Protein AF-A0A7S1WI27-F1 (afdb_monomer_lite)

Structure (mmCIF, N/CA/C/O backbone):
data_AF-A0A7S1WI27-F1
#
_entry.id   AF-A0A7S1WI27-F1
#
loop_
_atom_site.group_PDB
_atom_site.id
_atom_site.type_symbol
_atom_site.label_atom_id
_atom_site.label_alt_id
_atom_site.label_comp_id
_atom_site.label_asym_id
_atom_site.label_entity_id
_atom_site.label_seq_id
_atom_site.pdbx_PDB_ins_code
_atom_site.Cart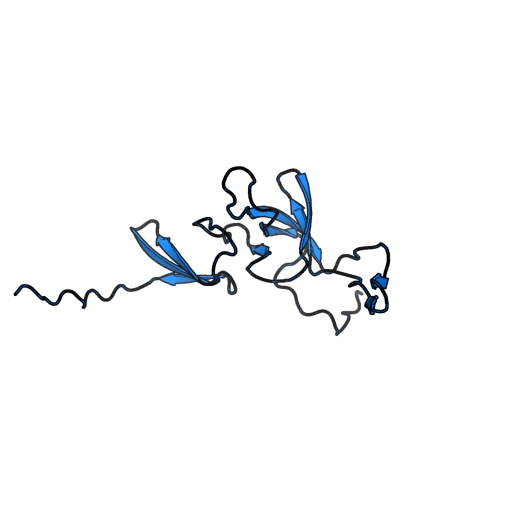n_x
_atom_site.Cartn_y
_atom_site.Cartn_z
_atom_site.occupancy
_atom_site.B_iso_or_equiv
_atom_site.auth_seq_id
_atom_site.auth_comp_id
_atom_site.auth_asym_id
_atom_site.auth_atom_id
_atom_site.pdbx_PDB_model_num
ATOM 1 N N . ARG A 1 1 ? 17.410 -20.812 -8.102 1.00 35.81 1 ARG A N 1
ATOM 2 C CA . ARG A 1 1 ? 17.875 -20.286 -6.796 1.00 35.81 1 ARG A CA 1
ATOM 3 C C . ARG A 1 1 ? 18.018 -18.781 -6.988 1.00 35.81 1 ARG A C 1
ATOM 5 O O . ARG A 1 1 ? 18.913 -18.384 -7.718 1.00 35.81 1 ARG A O 1
ATOM 12 N N . LEU A 1 2 ? 17.046 -17.985 -6.535 1.00 37.09 2 LEU A N 1
ATOM 13 C CA . LEU A 1 2 ? 17.070 -16.530 -6.729 1.0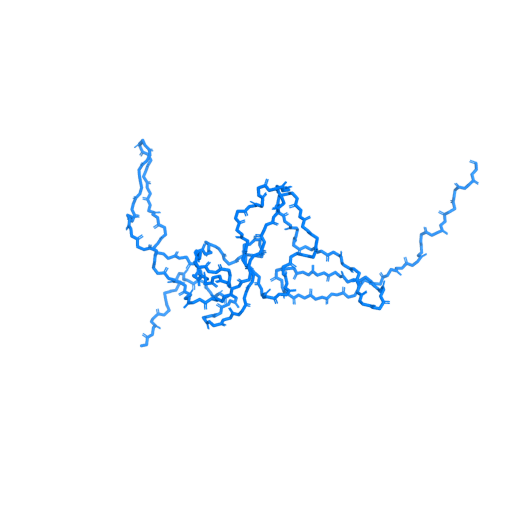0 37.09 2 LEU A CA 1
ATOM 14 C C . LEU A 1 2 ? 18.205 -15.968 -5.873 1.00 37.09 2 LEU A C 1
ATOM 16 O O . LEU A 1 2 ? 18.223 -16.184 -4.665 1.00 37.09 2 LEU A O 1
ATOM 20 N N . VAL A 1 3 ? 19.181 -15.346 -6.524 1.00 38.28 3 VAL A N 1
ATOM 21 C CA . VAL A 1 3 ? 20.236 -14.591 -5.853 1.00 38.28 3 VAL A CA 1
ATOM 22 C C . VAL A 1 3 ? 19.552 -13.356 -5.280 1.00 38.28 3 VAL A C 1
ATOM 24 O O . VAL A 1 3 ? 19.002 -12.557 -6.038 1.00 38.28 3 VAL A O 1
ATOM 27 N N . GLU A 1 4 ? 19.497 -13.249 -3.954 1.00 46.69 4 GLU A N 1
ATOM 28 C CA . GLU A 1 4 ? 19.074 -12.019 -3.293 1.00 46.69 4 GLU A CA 1
ATOM 29 C C . GLU A 1 4 ? 20.074 -10.931 -3.686 1.00 46.69 4 GLU A C 1
ATOM 31 O O . GLU A 1 4 ? 21.246 -10.985 -3.322 1.00 46.69 4 GLU A O 1
ATOM 36 N N . ASP A 1 5 ? 19.622 -9.986 -4.508 1.00 53.06 5 ASP A N 1
ATOM 37 C CA . ASP A 1 5 ? 20.342 -8.747 -4.767 1.00 53.06 5 ASP A CA 1
ATOM 38 C C . ASP A 1 5 ? 20.508 -8.026 -3.417 1.00 53.06 5 ASP A C 1
ATOM 40 O O . ASP A 1 5 ? 19.499 -7.625 -2.826 1.00 53.06 5 ASP A O 1
ATOM 44 N N . PRO A 1 6 ? 21.739 -7.873 -2.894 1.00 51.44 6 PRO A N 1
ATOM 45 C CA . PRO A 1 6 ? 21.977 -7.307 -1.569 1.00 51.44 6 PRO A CA 1
ATOM 46 C C . PRO A 1 6 ? 21.514 -5.844 -1.446 1.00 51.44 6 PRO A C 1
ATOM 48 O O . PRO A 1 6 ? 21.429 -5.328 -0.334 1.00 51.44 6 PRO A O 1
ATOM 51 N N . ALA A 1 7 ? 21.176 -5.174 -2.557 1.00 63.34 7 ALA A N 1
ATOM 52 C CA . ALA A 1 7 ? 20.579 -3.841 -2.552 1.00 63.34 7 ALA A CA 1
ATOM 53 C C . ALA A 1 7 ? 19.066 -3.836 -2.255 1.00 63.34 7 ALA A C 1
ATOM 55 O O . ALA A 1 7 ? 18.491 -2.780 -1.973 1.00 63.34 7 ALA A O 1
ATOM 56 N N . ARG A 1 8 ? 18.387 -4.988 -2.320 1.00 76.75 8 ARG A N 1
ATOM 57 C CA . ARG A 1 8 ? 16.932 -5.077 -2.152 1.00 76.75 8 ARG A CA 1
ATOM 58 C C . ARG A 1 8 ? 16.581 -5.401 -0.709 1.00 76.75 8 ARG A C 1
ATOM 60 O O . ARG A 1 8 ? 16.717 -6.530 -0.248 1.00 76.75 8 ARG A O 1
ATOM 67 N N . ALA A 1 9 ? 16.087 -4.390 0.002 1.00 81.88 9 ALA A N 1
ATOM 68 C CA . ALA A 1 9 ? 15.618 -4.549 1.371 1.00 81.88 9 ALA A CA 1
ATOM 69 C C . ALA A 1 9 ? 14.520 -5.623 1.479 1.00 81.88 9 ALA A C 1
ATOM 71 O O . ALA A 1 9 ? 13.686 -5.788 0.580 1.00 81.88 9 ALA A O 1
ATOM 72 N N . ARG A 1 10 ? 14.491 -6.313 2.625 1.00 90.62 10 ARG A N 1
ATOM 73 C CA . ARG A 1 10 ? 13.399 -7.221 2.981 1.00 90.62 10 ARG A CA 1
ATOM 74 C C . ARG A 1 10 ? 12.085 -6.440 3.041 1.00 90.62 10 ARG A C 1
ATOM 76 O O . ARG A 1 10 ? 11.980 -5.452 3.762 1.00 90.62 10 ARG A O 1
ATOM 83 N N . LEU A 1 11 ? 11.095 -6.921 2.297 1.00 94.50 11 LEU A N 1
ATOM 84 C CA . LEU A 1 11 ? 9.767 -6.325 2.188 1.00 94.50 11 LEU A CA 1
ATOM 85 C C . LEU A 1 11 ? 8.802 -6.891 3.242 1.00 94.50 11 LEU A C 1
ATOM 87 O O . LEU A 1 11 ? 8.965 -8.028 3.693 1.00 94.50 11 LEU A O 1
ATOM 91 N N . ARG A 1 12 ? 7.792 -6.101 3.631 1.00 95.12 12 ARG A N 1
ATOM 92 C CA . ARG A 1 12 ? 6.738 -6.509 4.582 1.00 95.12 12 ARG A CA 1
ATOM 93 C C . ARG A 1 12 ? 5.774 -7.558 4.026 1.00 95.12 12 ARG A C 1
ATOM 95 O O . ARG A 1 12 ? 5.248 -8.343 4.811 1.00 95.12 12 ARG A O 1
ATOM 102 N N . PHE A 1 13 ? 5.538 -7.559 2.713 1.00 96.75 13 PHE A N 1
ATOM 103 C CA . PHE A 1 13 ? 4.561 -8.435 2.058 1.00 96.75 13 PHE A CA 1
ATOM 104 C C . PHE A 1 13 ? 5.223 -9.374 1.043 1.00 96.75 13 PHE A C 1
ATOM 106 O O . PHE A 1 13 ? 6.211 -9.014 0.399 1.00 96.75 13 PHE A O 1
ATOM 113 N N . ALA A 1 14 ? 4.655 -10.564 0.880 1.00 97.38 14 ALA A N 1
ATOM 114 C CA . ALA A 1 14 ? 5.029 -11.561 -0.116 1.00 97.38 14 ALA A CA 1
ATOM 115 C C . ALA A 1 14 ? 3.973 -11.664 -1.229 1.00 97.38 14 ALA A C 1
ATOM 117 O O . ALA A 1 14 ? 2.856 -11.167 -1.100 1.00 97.38 14 ALA A O 1
ATOM 118 N N . ALA A 1 15 ? 4.312 -12.324 -2.340 1.00 97.62 15 ALA A N 1
ATOM 119 C CA . ALA A 1 15 ? 3.321 -12.646 -3.367 1.00 97.62 15 ALA A CA 1
ATOM 120 C C . ALA A 1 15 ? 2.213 -13.545 -2.785 1.00 97.62 15 ALA A C 1
ATOM 122 O O . ALA A 1 15 ? 2.497 -14.497 -2.064 1.00 97.62 15 ALA A O 1
ATOM 123 N N . GLY A 1 16 ? 0.960 -13.234 -3.110 1.00 98.12 16 GLY A N 1
ATOM 124 C CA . GLY A 1 16 ? -0.239 -13.846 -2.541 1.00 98.12 16 GLY A CA 1
ATOM 125 C C . GLY A 1 16 ? -0.832 -13.080 -1.356 1.00 98.12 16 GLY A C 1
ATOM 126 O O . GLY A 1 16 ? -2.012 -13.267 -1.067 1.00 98.12 16 GLY A O 1
ATOM 127 N N . ASP A 1 17 ? -0.076 -12.183 -0.710 1.00 98.50 17 ASP A N 1
ATOM 128 C CA . ASP A 1 17 ? -0.585 -11.442 0.445 1.00 98.50 17 ASP A CA 1
ATOM 129 C C . ASP A 1 17 ? -1.721 -10.492 0.060 1.00 98.50 17 ASP A C 1
ATOM 131 O O . ASP A 1 17 ? -1.633 -9.721 -0.904 1.00 98.50 17 ASP A O 1
ATOM 135 N N . ALA A 1 18 ? -2.771 -10.524 0.876 1.00 98.50 18 ALA A N 1
ATOM 136 C CA . ALA A 1 18 ? -3.913 -9.635 0.785 1.00 98.50 18 ALA A CA 1
ATOM 137 C C . ALA A 1 18 ? -3.582 -8.249 1.363 1.00 98.50 18 ALA A C 1
ATOM 139 O O . ALA A 1 18 ? -3.175 -8.108 2.523 1.00 98.50 18 ALA A O 1
ATOM 140 N N . VAL A 1 19 ? -3.760 -7.213 0.544 1.00 98.44 19 VAL A N 1
ATOM 141 C CA . VAL A 1 19 ? -3.331 -5.842 0.844 1.00 98.44 1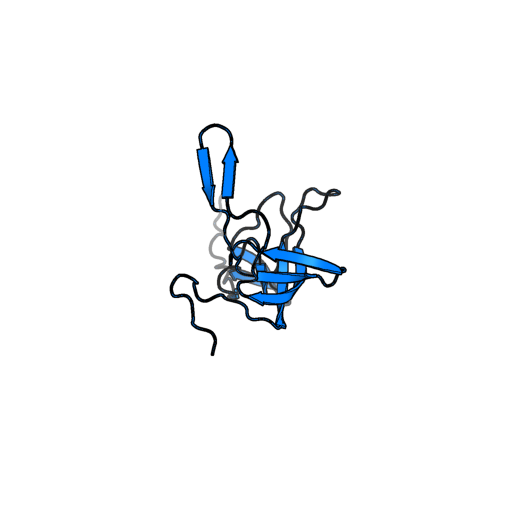9 VAL A CA 1
ATOM 142 C C . VAL A 1 19 ? -4.388 -4.818 0.445 1.00 98.44 19 VAL A C 1
ATOM 144 O O . VAL A 1 19 ? -5.240 -5.066 -0.406 1.00 98.44 19 VAL A O 1
ATOM 147 N N . ALA A 1 20 ? -4.296 -3.629 1.028 1.00 97.88 20 ALA A N 1
ATOM 148 C CA . ALA A 1 20 ? -4.950 -2.422 0.553 1.00 97.88 20 ALA A CA 1
ATOM 149 C C . ALA A 1 20 ? -3.883 -1.441 0.059 1.00 97.88 20 ALA A C 1
ATOM 151 O O . ALA A 1 20 ? -2.902 -1.165 0.757 1.00 97.88 20 ALA A O 1
ATOM 152 N N . VAL A 1 21 ? -4.075 -0.911 -1.146 1.00 97.75 21 VAL A N 1
ATOM 153 C CA . VAL A 1 21 ? -3.177 0.072 -1.757 1.00 97.75 21 VAL A CA 1
ATOM 154 C C . VAL A 1 21 ? -3.874 1.404 -1.927 1.00 97.75 21 VAL A C 1
ATOM 156 O O . VAL A 1 21 ? -5.038 1.474 -2.326 1.00 97.75 21 VAL A O 1
ATOM 159 N N . ARG A 1 22 ? -3.141 2.475 -1.649 1.00 96.81 22 ARG A N 1
ATOM 160 C CA . ARG A 1 22 ? -3.598 3.823 -1.935 1.00 96.81 22 ARG A CA 1
ATOM 161 C C . ARG A 1 22 ? -3.452 4.099 -3.426 1.00 96.81 22 ARG A C 1
ATOM 163 O O . ARG A 1 22 ? -2.360 3.978 -3.978 1.00 96.81 22 ARG A O 1
ATOM 170 N N . ILE A 1 23 ? -4.540 4.523 -4.054 1.00 95.31 23 ILE A N 1
ATOM 171 C CA . ILE A 1 23 ? -4.548 4.986 -5.442 1.00 95.31 23 ILE A CA 1
ATOM 172 C C . ILE A 1 23 ? -4.864 6.483 -5.496 1.00 95.31 23 ILE A C 1
ATOM 174 O O . ILE A 1 23 ? -4.850 7.169 -4.469 1.00 95.31 23 ILE A O 1
ATOM 178 N N . ARG A 1 24 ? -5.110 7.010 -6.701 1.00 94.06 24 ARG A N 1
ATOM 179 C CA . ARG A 1 24 ? -5.543 8.398 -6.879 1.00 94.06 24 ARG A CA 1
ATOM 180 C C . ARG A 1 24 ? -6.737 8.683 -5.964 1.00 94.06 24 ARG A C 1
ATOM 182 O O . ARG A 1 24 ? -7.642 7.853 -5.861 1.00 94.06 24 ARG A O 1
ATOM 189 N N . ASN A 1 25 ? -6.699 9.839 -5.300 1.00 94.94 25 ASN A N 1
ATOM 190 C CA . ASN A 1 25 ? -7.814 10.321 -4.492 1.00 94.94 25 ASN A CA 1
ATOM 191 C C . ASN A 1 25 ? -9.112 10.283 -5.306 1.00 94.94 25 ASN A C 1
ATOM 193 O O . ASN A 1 25 ? -9.087 10.421 -6.531 1.00 94.94 25 ASN A O 1
ATOM 197 N N . ARG A 1 26 ? -10.228 10.075 -4.611 1.00 93.19 26 ARG A N 1
ATOM 198 C CA . ARG A 1 26 ? -11.542 10.073 -5.245 1.00 93.19 26 ARG A CA 1
ATOM 199 C C . ARG A 1 26 ? -11.841 11.453 -5.802 1.00 93.19 26 ARG 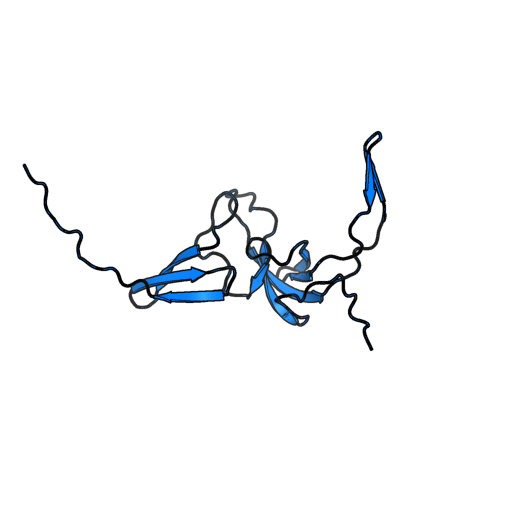A C 1
ATOM 201 O O . ARG A 1 26 ? -11.572 12.456 -5.145 1.00 93.19 26 ARG A O 1
ATOM 208 N N . GLU A 1 27 ? -12.362 11.493 -7.018 1.00 94.00 27 GLU A N 1
ATOM 209 C CA . GLU A 1 27 ? -12.673 12.756 -7.687 1.00 94.00 27 GLU A CA 1
ATOM 210 C C . GLU A 1 27 ? -13.895 13.422 -7.045 1.00 94.00 27 GLU A C 1
ATOM 212 O O . GLU A 1 27 ? -13.981 14.645 -7.023 1.00 94.00 27 GLU A O 1
ATOM 217 N N . GLU A 1 28 ? -14.796 12.629 -6.456 1.00 95.06 28 GLU A N 1
ATOM 218 C CA . GLU A 1 28 ? -16.056 13.109 -5.891 1.00 95.06 28 GLU A CA 1
ATOM 219 C C . GLU A 1 28 ? -15.874 13.905 -4.593 1.00 95.06 28 GLU A C 1
ATOM 221 O O . GLU A 1 28 ? -16.546 14.913 -4.391 1.00 95.06 28 GLU A O 1
ATOM 226 N N . ASP A 1 29 ? -14.992 13.448 -3.699 1.00 95.19 29 ASP A N 1
ATOM 227 C CA . ASP A 1 29 ? -14.791 14.044 -2.370 1.00 95.19 29 ASP A CA 1
ATOM 228 C C . ASP A 1 29 ? -13.351 14.537 -2.126 1.00 95.19 29 ASP A C 1
ATOM 230 O O . ASP A 1 29 ? -13.065 15.153 -1.099 1.00 95.19 29 ASP A O 1
ATOM 234 N N . GLY A 1 30 ? -12.426 14.283 -3.059 1.00 94.31 30 GLY A N 1
ATOM 235 C CA . GLY A 1 30 ? -11.011 14.633 -2.930 1.00 94.31 30 GLY A CA 1
ATOM 236 C C . GLY A 1 30 ? -10.264 13.844 -1.848 1.00 94.31 30 GLY A C 1
ATOM 237 O O . GLY A 1 30 ? -9.072 14.092 -1.618 1.00 94.31 30 GLY A O 1
ATOM 238 N N . LEU A 1 31 ? -10.926 12.896 -1.178 1.00 96.06 31 LEU A N 1
ATOM 239 C CA . LEU A 1 31 ? -10.355 12.131 -0.080 1.00 96.06 31 LEU A CA 1
ATOM 240 C C . LEU A 1 31 ? -9.491 10.989 -0.607 1.00 96.06 31 LEU A C 1
ATOM 242 O O . LEU A 1 31 ? -9.595 10.540 -1.754 1.00 96.06 31 LEU A O 1
ATOM 246 N N . GLU A 1 32 ? -8.606 10.499 0.253 1.00 95.19 32 GLU A N 1
ATOM 247 C CA . GLU A 1 32 ? -7.802 9.330 -0.075 1.00 95.19 32 GLU A CA 1
ATOM 248 C C . GLU A 1 32 ? -8.667 8.119 -0.458 1.00 95.19 32 GLU A C 1
ATOM 250 O O . GLU A 1 32 ? -9.745 7.872 0.094 1.00 95.19 32 GLU A O 1
ATOM 255 N N . ASN A 1 33 ? -8.155 7.342 -1.408 1.00 95.81 33 ASN A N 1
ATOM 256 C CA . ASN A 1 33 ? -8.825 6.167 -1.934 1.00 95.81 33 ASN A CA 1
ATOM 257 C C . ASN A 1 33 ? -7.933 4.944 -1.735 1.00 95.81 33 ASN A C 1
ATOM 259 O O . ASN A 1 33 ? -6.817 4.890 -2.259 1.00 95.81 33 ASN A O 1
ATOM 263 N N . TRP A 1 34 ? -8.434 3.976 -0.976 1.00 96.69 34 TRP A N 1
ATOM 264 C CA . TRP A 1 34 ? -7.751 2.721 -0.689 1.00 96.69 34 TRP A CA 1
ATOM 265 C C . TRP A 1 34 ? -8.513 1.581 -1.350 1.00 96.69 34 TRP A C 1
ATOM 267 O O . TRP A 1 34 ? -9.713 1.422 -1.131 1.00 96.69 34 TRP A O 1
ATOM 277 N N . VAL A 1 35 ? -7.818 0.797 -2.172 1.00 97.31 35 VAL A N 1
ATOM 278 C CA . VAL A 1 35 ? -8.408 -0.305 -2.934 1.00 97.31 35 VAL A CA 1
ATOM 279 C C . VAL A 1 35 ? -7.740 -1.610 -2.538 1.00 97.31 35 VAL A C 1
ATOM 281 O O . VAL A 1 35 ? -6.515 -1.714 -2.486 1.00 97.31 35 VAL A O 1
ATOM 284 N N . GLN A 1 36 ? -8.565 -2.609 -2.246 1.00 98.25 36 GLN A N 1
ATOM 285 C CA . GLN A 1 36 ? -8.109 -3.941 -1.875 1.00 98.25 36 GLN A CA 1
ATOM 286 C C . GLN A 1 36 ? -7.580 -4.708 -3.088 1.00 98.25 36 GLN A C 1
ATOM 288 O O . GLN A 1 36 ? -8.069 -4.563 -4.212 1.00 98.25 36 GLN A O 1
ATOM 293 N N . GLY A 1 37 ? -6.606 -5.572 -2.843 1.00 98.31 37 GLY A N 1
ATOM 294 C CA . GLY A 1 37 ? -5.948 -6.370 -3.860 1.00 98.31 37 GLY A CA 1
ATOM 295 C C . GLY A 1 37 ? -5.073 -7.462 -3.261 1.00 98.31 37 GLY A C 1
ATOM 296 O O . GLY A 1 37 ? -5.109 -7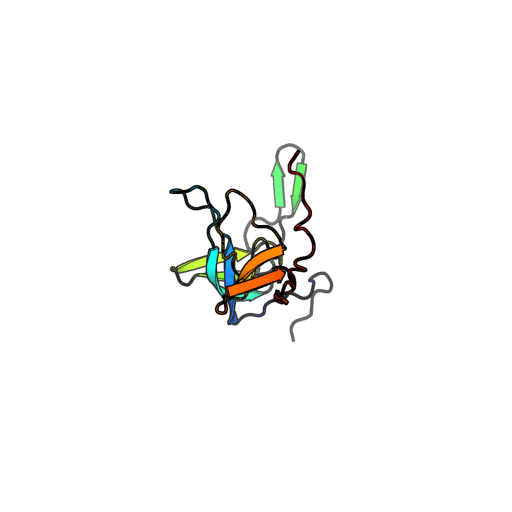.729 -2.060 1.00 98.31 37 GLY A O 1
ATOM 297 N N . ALA A 1 38 ? -4.269 -8.081 -4.117 1.00 98.69 38 ALA A N 1
ATOM 298 C CA . ALA A 1 38 ? -3.267 -9.058 -3.718 1.00 98.69 38 ALA A CA 1
ATOM 299 C C . ALA A 1 38 ? -1.924 -8.742 -4.375 1.00 98.69 38 ALA A C 1
ATOM 301 O O . ALA A 1 38 ? -1.865 -8.363 -5.552 1.00 98.69 38 ALA A O 1
ATOM 302 N N . VAL A 1 39 ? -0.837 -8.904 -3.623 1.00 98.69 39 VAL A N 1
ATOM 303 C CA . VAL A 1 39 ? 0.515 -8.798 -4.176 1.00 98.69 39 VAL A CA 1
ATOM 304 C C . VAL A 1 39 ? 0.709 -9.936 -5.174 1.00 98.69 39 VAL A C 1
ATOM 306 O O . VAL A 1 39 ? 0.577 -11.105 -4.840 1.00 98.69 39 VAL A O 1
ATOM 309 N N . THR A 1 40 ? 1.033 -9.602 -6.416 1.00 98.38 40 THR A N 1
ATOM 310 C CA . THR A 1 40 ? 1.278 -10.587 -7.486 1.00 98.38 40 THR A CA 1
ATOM 311 C C . THR A 1 40 ? 2.760 -10.816 -7.734 1.00 98.38 40 THR A C 1
ATOM 313 O O . THR A 1 40 ? 3.150 -11.891 -8.174 1.00 98.38 40 THR A O 1
ATOM 316 N N . ALA A 1 41 ? 3.595 -9.821 -7.433 1.00 97.56 41 ALA A N 1
ATOM 317 C CA . ALA A 1 41 ? 5.042 -9.932 -7.516 1.00 97.56 41 ALA A CA 1
ATOM 318 C C . ALA A 1 41 ? 5.710 -8.980 -6.522 1.00 97.56 41 ALA A C 1
ATOM 320 O O . ALA A 1 41 ? 5.255 -7.847 -6.336 1.00 97.56 41 ALA A O 1
ATOM 321 N N . VAL A 1 42 ? 6.815 -9.440 -5.940 1.00 96.81 42 VAL A N 1
ATOM 322 C CA . VAL A 1 42 ? 7.768 -8.621 -5.185 1.00 96.81 42 VAL A CA 1
ATOM 323 C C . VAL A 1 42 ? 8.960 -8.302 -6.077 1.00 96.81 42 VAL A C 1
ATOM 325 O O . VAL A 1 42 ? 9.409 -9.161 -6.835 1.00 96.81 42 VAL A O 1
ATOM 328 N N . TRP A 1 43 ? 9.442 -7.065 -6.020 1.00 94.88 43 TRP A N 1
ATOM 329 C CA . TRP A 1 43 ? 10.477 -6.562 -6.926 1.00 94.88 43 TRP A CA 1
ATOM 330 C C . TRP A 1 43 ? 10.243 -6.856 -8.426 1.00 94.88 43 TRP A C 1
ATOM 332 O O . TRP A 1 43 ? 11.184 -7.283 -9.107 1.00 94.88 43 TRP A O 1
ATOM 342 N N . PRO A 1 44 ? 9.019 -6.654 -8.971 1.00 94.94 44 PRO A N 1
ATOM 343 C CA . PRO A 1 44 ? 8.771 -6.775 -10.406 1.00 94.94 44 PRO A CA 1
ATOM 344 C C . PRO A 1 44 ? 9.692 -5.853 -11.207 1.00 94.94 44 PRO A C 1
ATOM 346 O O . PRO A 1 44 ? 9.921 -4.707 -10.818 1.00 94.94 44 PRO A O 1
ATOM 349 N N . SER A 1 45 ? 10.148 -6.325 -12.367 1.00 91.38 45 SER A N 1
ATOM 350 C CA . SER A 1 45 ? 10.765 -5.441 -13.355 1.00 91.38 45 SER A CA 1
ATOM 351 C C . SER A 1 45 ? 9.708 -4.500 -13.933 1.00 91.38 45 SER A C 1
ATOM 353 O O . SER A 1 45 ? 8.611 -4.938 -14.285 1.00 91.38 45 SER A O 1
ATOM 355 N N . ILE A 1 46 ? 10.026 -3.209 -14.018 1.00 86.56 46 ILE A N 1
ATOM 356 C CA . ILE A 1 46 ? 9.084 -2.188 -14.504 1.00 86.56 46 ILE A CA 1
ATOM 357 C C . ILE A 1 46 ? 9.102 -2.092 -16.037 1.00 86.56 46 ILE A C 1
ATOM 359 O O . ILE A 1 46 ? 8.138 -1.610 -16.628 1.00 86.56 46 ILE A O 1
ATOM 363 N N . GLY A 1 47 ? 10.137 -2.626 -16.695 1.00 83.19 47 GLY A N 1
ATOM 364 C CA . GLY A 1 47 ? 10.340 -2.471 -18.135 1.00 83.19 47 GLY A CA 1
ATOM 365 C C . GLY A 1 47 ? 10.457 -1.001 -18.569 1.00 83.19 47 GLY A C 1
ATOM 366 O O . GLY A 1 47 ? 10.381 -0.079 -17.759 1.00 83.19 47 GLY A O 1
ATOM 367 N N . GLY A 1 48 ? 10.638 -0.774 -19.870 1.00 81.19 48 GLY A N 1
ATOM 368 C CA . GLY A 1 48 ? 10.700 0.573 -20.442 1.00 81.19 48 GLY A CA 1
ATOM 369 C C . GLY A 1 48 ? 12.089 1.217 -20.409 1.00 81.19 48 GLY A C 1
ATOM 370 O O . GLY A 1 48 ? 13.112 0.545 -20.278 1.00 81.19 48 GLY A O 1
ATOM 371 N N . GLN A 1 49 ? 12.120 2.535 -20.615 1.00 80.50 49 GLN A N 1
ATOM 372 C CA . GLN A 1 49 ? 13.358 3.298 -20.741 1.00 80.50 49 GLN A CA 1
ATOM 373 C C . GLN A 1 49 ? 14.102 3.326 -19.399 1.00 80.50 49 GLN A C 1
ATOM 375 O O . GLN A 1 49 ? 13.539 3.728 -18.388 1.00 80.50 49 GLN A O 1
ATOM 380 N N . ALA A 1 50 ? 15.370 2.908 -19.381 1.00 82.69 50 ALA A N 1
ATOM 381 C CA . ALA A 1 50 ? 16.174 2.847 -18.155 1.00 82.69 50 ALA A CA 1
ATOM 382 C C . ALA A 1 50 ? 16.734 4.214 -17.730 1.00 82.69 50 ALA A C 1
ATOM 384 O O . ALA A 1 50 ? 17.136 4.398 -16.583 1.00 82.69 50 ALA A O 1
ATOM 385 N N . THR A 1 51 ? 16.779 5.176 -18.648 1.00 88.50 51 THR A N 1
ATOM 386 C CA . THR A 1 51 ? 17.344 6.510 -18.438 1.00 88.50 51 THR A CA 1
ATOM 387 C C . THR A 1 51 ? 16.311 7.585 -18.718 1.00 88.50 51 THR A C 1
ATOM 389 O O . THR A 1 51 ? 15.434 7.416 -19.557 1.00 88.50 51 THR A O 1
ATOM 392 N N . TRP A 1 52 ? 16.427 8.720 -18.047 1.00 89.56 52 TRP A N 1
ATOM 393 C CA . TRP A 1 52 ? 15.672 9.922 -18.381 1.00 89.56 52 TRP A CA 1
ATOM 394 C C . TRP A 1 52 ? 16.616 11.097 -18.545 1.00 89.56 52 TRP A C 1
ATOM 396 O O . TRP A 1 52 ? 17.713 11.107 -17.986 1.00 89.56 52 TRP A O 1
ATOM 406 N N . GLN A 1 53 ? 16.161 12.085 -19.307 1.00 92.00 53 GLN A N 1
ATOM 407 C CA . GLN A 1 53 ? 16.848 13.351 -19.482 1.00 92.00 53 GLN A CA 1
ATOM 408 C C . GLN A 1 53 ? 15.817 14.478 -19.519 1.00 92.00 53 GLN A C 1
ATOM 410 O O . GLN A 1 53 ? 14.834 14.399 -20.253 1.00 92.00 53 GLN A O 1
ATOM 415 N N . VAL A 1 54 ? 16.046 15.517 -18.720 1.00 88.88 54 VAL A N 1
ATOM 416 C CA . VAL A 1 54 ? 15.266 16.756 -18.724 1.00 88.88 54 VAL A CA 1
ATOM 417 C C . VAL A 1 54 ? 16.257 17.915 -18.759 1.00 88.88 54 VAL A C 1
ATOM 419 O O . VAL A 1 54 ? 16.930 18.203 -17.770 1.00 88.88 54 VAL A O 1
ATOM 422 N N . GLY A 1 55 ? 16.388 18.546 -19.929 1.00 91.50 55 GLY A N 1
ATOM 423 C CA . GLY A 1 55 ? 17.443 19.527 -20.188 1.00 91.50 55 GLY A CA 1
ATOM 424 C C . GLY A 1 55 ? 18.834 18.891 -20.093 1.00 91.50 55 GLY A C 1
ATOM 425 O O . GLY A 1 55 ? 19.112 17.888 -20.752 1.00 91.50 55 GLY A O 1
ATOM 426 N N . GLU A 1 56 ? 19.694 19.463 -19.253 1.00 94.31 56 GLU A N 1
ATOM 427 C CA . GLU A 1 56 ? 21.059 18.972 -19.001 1.00 94.31 56 GLU A CA 1
ATOM 428 C C . GLU A 1 56 ? 21.127 17.908 -17.892 1.00 94.31 56 GLU A C 1
ATOM 430 O O . GLU A 1 56 ? 22.167 17.285 -17.684 1.00 94.31 56 GLU A O 1
ATOM 435 N N . VAL A 1 57 ? 20.022 17.662 -17.177 1.00 93.06 57 VAL A N 1
ATOM 436 C CA . VAL A 1 57 ? 19.979 16.679 -16.091 1.00 93.06 57 VAL A CA 1
ATOM 437 C C . VAL A 1 57 ? 19.559 15.329 -16.650 1.00 93.06 57 VAL A C 1
ATOM 439 O O . VAL A 1 57 ? 18.507 15.206 -17.278 1.00 93.06 57 VAL A O 1
ATOM 442 N N . SER A 1 58 ? 20.362 14.301 -16.382 1.00 93.12 58 SER A N 1
ATOM 443 C CA . SER A 1 58 ? 20.029 12.917 -16.707 1.00 93.12 58 SER A CA 1
ATOM 444 C C . SER A 1 58 ? 20.1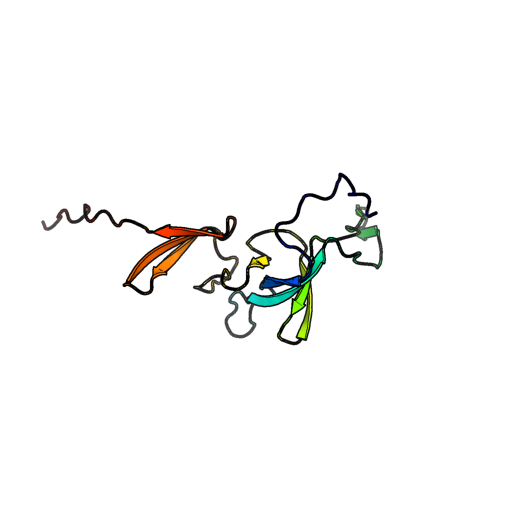17 12.020 -15.480 1.00 93.12 58 SER A C 1
ATOM 446 O O . SER A 1 58 ? 20.810 12.315 -14.506 1.00 93.12 58 SER A O 1
ATOM 448 N N . GLY A 1 59 ? 19.389 10.912 -15.524 1.00 89.44 59 GLY A N 1
ATOM 449 C CA . GLY A 1 59 ? 19.377 9.928 -14.455 1.00 89.44 59 GLY A CA 1
ATOM 450 C C . GLY A 1 59 ? 18.922 8.565 -14.946 1.00 89.44 59 GLY A C 1
ATOM 451 O O . GLY A 1 59 ? 18.607 8.374 -16.122 1.00 89.44 59 GLY A O 1
ATOM 452 N N . ARG A 1 60 ? 18.891 7.602 -14.026 1.00 88.00 60 ARG A N 1
ATOM 453 C CA . ARG A 1 60 ? 18.334 6.270 -14.270 1.00 88.00 60 ARG A CA 1
ATOM 454 C C . ARG A 1 60 ? 17.017 6.108 -13.531 1.00 88.00 60 ARG A C 1
ATOM 456 O O . ARG A 1 60 ? 16.895 6.527 -12.380 1.00 88.00 60 ARG A O 1
ATOM 463 N N . PHE A 1 61 ? 16.037 5.511 -14.197 1.00 85.06 61 PHE A N 1
ATOM 464 C CA . PHE A 1 61 ? 14.837 5.041 -13.524 1.00 85.06 61 PHE A CA 1
ATOM 465 C C . PHE A 1 61 ? 15.154 3.777 -12.714 1.00 85.06 61 PHE A C 1
ATOM 467 O O . PHE A 1 61 ? 16.054 3.020 -13.083 1.00 85.06 61 PHE A O 1
ATOM 474 N N . PRO A 1 62 ? 14.421 3.519 -11.620 1.00 84.62 62 PRO A N 1
ATOM 475 C CA . PRO A 1 62 ? 14.499 2.238 -10.933 1.00 84.62 62 PRO A CA 1
ATOM 476 C C . PRO A 1 62 ? 14.100 1.093 -11.871 1.00 84.62 62 PRO A C 1
ATOM 478 O O . PRO A 1 62 ? 13.061 1.157 -12.523 1.00 84.62 62 PRO A O 1
ATOM 481 N N . GLU A 1 63 ? 14.889 0.019 -11.895 1.00 89.38 63 GLU A N 1
ATOM 482 C CA . GLU A 1 63 ? 14.584 -1.177 -12.698 1.00 89.38 63 GLU A CA 1
ATOM 483 C C . GLU A 1 63 ? 13.418 -1.993 -12.120 1.00 89.38 63 GLU A C 1
ATOM 485 O O . GLU A 1 63 ? 12.751 -2.747 -12.835 1.00 89.38 63 GLU A O 1
ATOM 490 N N . ALA A 1 64 ? 13.180 -1.845 -10.815 1.00 91.75 64 ALA A N 1
ATOM 491 C CA . ALA A 1 64 ? 12.157 -2.549 -10.064 1.00 91.75 64 ALA A CA 1
ATOM 492 C C . ALA A 1 64 ? 11.552 -1.667 -8.964 1.00 91.75 64 ALA A C 1
ATOM 494 O O . ALA A 1 64 ? 12.165 -0.714 -8.481 1.00 91.75 64 ALA A O 1
ATOM 495 N N . VAL A 1 65 ? 10.340 -2.019 -8.546 1.00 93.44 65 VAL A N 1
ATOM 496 C CA . VAL A 1 65 ? 9.632 -1.427 -7.398 1.00 93.44 65 VAL A CA 1
ATOM 497 C C . VAL A 1 65 ? 9.282 -2.510 -6.395 1.00 93.44 65 VAL A C 1
ATOM 499 O O . VAL A 1 65 ? 9.201 -3.661 -6.794 1.00 93.44 65 VAL A O 1
ATOM 502 N N . PRO A 1 66 ? 9.010 -2.185 -5.124 1.00 96.00 66 PRO A N 1
ATOM 503 C CA . PRO A 1 66 ? 8.693 -3.190 -4.116 1.00 96.00 66 PRO A CA 1
ATOM 504 C C . PRO A 1 66 ? 7.578 -4.162 -4.508 1.00 96.00 66 PRO A C 1
ATOM 506 O O . PRO A 1 66 ? 7.766 -5.368 -4.364 1.00 96.00 66 PRO A O 1
ATOM 509 N N . TYR A 1 67 ? 6.450 -3.676 -5.043 1.00 97.69 67 TYR A N 1
ATOM 510 C CA . TYR A 1 67 ? 5.287 -4.537 -5.284 1.00 97.69 67 TYR A CA 1
ATOM 511 C C . TYR A 1 67 ? 4.573 -4.262 -6.607 1.00 97.69 67 TYR A C 1
ATOM 513 O O . TYR A 1 67 ? 4.388 -3.109 -7.002 1.00 97.69 67 TYR A O 1
ATOM 521 N N . LYS A 1 68 ? 4.068 -5.332 -7.227 1.00 97.94 68 LYS A N 1
ATOM 522 C CA . LYS A 1 68 ? 2.943 -5.295 -8.171 1.00 97.94 68 LYS A CA 1
ATOM 523 C C . LYS A 1 68 ? 1.706 -5.838 -7.472 1.00 97.94 68 LYS A C 1
ATOM 525 O O . LYS A 1 68 ? 1.739 -6.962 -6.971 1.00 97.94 68 LYS A O 1
ATOM 530 N N . VAL A 1 69 ? 0.613 -5.087 -7.470 1.00 98.62 69 VAL A N 1
ATOM 531 C CA . VAL A 1 69 ? -0.639 -5.475 -6.806 1.00 98.62 69 VAL A CA 1
ATOM 532 C C . VAL A 1 69 ? -1.745 -5.583 -7.844 1.00 98.62 69 VAL A C 1
ATOM 534 O O . VAL A 1 69 ? -1.984 -4.632 -8.584 1.00 98.62 69 VAL A O 1
ATOM 537 N N . SER A 1 70 ? -2.415 -6.733 -7.900 1.00 98.50 70 SER A N 1
ATOM 538 C CA . SER A 1 70 ? -3.658 -6.886 -8.661 1.00 98.50 70 SER A CA 1
ATOM 539 C C . SER A 1 70 ? -4.809 -6.381 -7.807 1.00 98.50 70 SER A C 1
ATOM 541 O O . SER A 1 70 ? -4.947 -6.804 -6.660 1.00 98.50 70 SER A O 1
ATOM 543 N N . LEU A 1 71 ? -5.629 -5.482 -8.343 1.00 98.31 71 LEU A N 1
ATOM 544 C CA . LEU A 1 71 ? -6.744 -4.897 -7.602 1.00 98.31 71 LEU A CA 1
ATOM 545 C C . LEU A 1 71 ? -7.982 -5.789 -7.717 1.00 98.31 71 LEU A C 1
ATOM 547 O O . LEU A 1 71 ? -8.263 -6.329 -8.786 1.00 98.31 71 LEU A O 1
ATOM 551 N N . ARG A 1 72 ? -8.773 -5.893 -6.643 1.00 96.88 72 ARG A N 1
ATOM 552 C CA . ARG A 1 72 ? -10.066 -6.604 -6.672 1.00 96.88 72 ARG A CA 1
ATOM 553 C C . ARG A 1 72 ? -11.074 -5.951 -7.613 1.00 96.88 72 ARG A C 1
ATOM 555 O O . ARG A 1 72 ? -11.872 -6.647 -8.223 1.00 96.88 72 ARG A O 1
ATOM 562 N N . ALA A 1 73 ? -11.000 -4.629 -7.757 1.00 92.31 73 ALA A N 1
ATOM 563 C CA . ALA A 1 73 ? -11.807 -3.868 -8.710 1.00 92.31 73 ALA A CA 1
ATOM 564 C C . ALA A 1 73 ? -11.369 -4.062 -10.179 1.00 92.31 73 ALA A C 1
ATOM 566 O O . ALA A 1 73 ? -11.974 -3.483 -11.077 1.00 92.31 73 ALA A O 1
ATOM 567 N N . GLY A 1 74 ? -10.326 -4.862 -10.429 1.00 94.62 74 GLY A N 1
ATOM 568 C CA . GLY A 1 74 ? -9.737 -5.069 -11.746 1.00 94.62 74 GLY A CA 1
ATOM 569 C C . GLY A 1 74 ? -8.498 -4.206 -11.992 1.00 94.62 74 GLY A C 1
ATOM 570 O O . GLY A 1 74 ? -8.277 -3.176 -11.357 1.00 94.62 74 GLY A O 1
ATOM 571 N N . GLY A 1 75 ? -7.664 -4.652 -12.931 1.00 96.56 75 GLY A N 1
ATOM 572 C CA . GLY A 1 75 ? -6.386 -4.012 -13.234 1.00 96.56 75 GLY A CA 1
ATOM 573 C C . GLY A 1 75 ? -5.305 -4.278 -12.183 1.00 96.56 75 GLY A C 1
ATOM 574 O O . GLY A 1 75 ? -5.421 -5.150 -11.319 1.00 96.56 75 GLY A O 1
ATOM 575 N N . TRP A 1 76 ? -4.206 -3.536 -12.288 1.00 97.31 76 TRP A N 1
ATOM 576 C CA . TRP A 1 76 ? -3.051 -3.679 -11.409 1.00 97.31 76 TRP A CA 1
ATOM 577 C C . TRP A 1 76 ? -2.334 -2.344 -11.221 1.00 97.31 76 TRP A C 1
ATOM 579 O O . TRP A 1 76 ? -2.458 -1.435 -12.041 1.00 97.31 76 TRP A O 1
ATOM 589 N N . VAL A 1 77 ? -1.560 -2.243 -10.144 1.00 97.25 77 VAL A N 1
ATOM 590 C CA . VAL A 1 77 ? -0.719 -1.080 -9.843 1.00 97.25 77 VAL A CA 1
ATOM 591 C C . VAL A 1 77 ? 0.680 -1.502 -9.417 1.00 97.25 77 VAL A C 1
ATOM 593 O O . VAL A 1 77 ? 0.883 -2.586 -8.861 1.00 97.25 77 VAL A O 1
ATOM 596 N N . TYR A 1 78 ? 1.644 -0.616 -9.648 1.00 96.94 78 TYR A N 1
ATOM 597 C CA . TYR A 1 78 ? 2.962 -0.679 -9.031 1.00 96.94 78 TYR A CA 1
ATOM 598 C C . TYR A 1 78 ? 2.974 0.154 -7.747 1.00 96.94 78 TYR A C 1
ATOM 600 O O . TYR A 1 78 ? 2.605 1.326 -7.751 1.00 96.94 78 TYR A O 1
ATOM 608 N N . CYS A 1 79 ? 3.417 -0.443 -6.641 1.00 96.31 79 CYS A N 1
ATOM 609 C CA . CYS A 1 79 ? 3.626 0.268 -5.385 1.00 96.31 79 CYS A CA 1
ATOM 610 C C . CYS A 1 79 ? 5.108 0.609 -5.243 1.00 96.31 79 CYS A C 1
ATOM 612 O O . CYS A 1 79 ? 5.940 -0.267 -5.009 1.00 96.31 79 CYS A O 1
ATOM 614 N N . HIS A 1 80 ? 5.431 1.895 -5.376 1.00 92.69 80 HIS A N 1
ATOM 615 C CA . HIS A 1 80 ? 6.811 2.362 -5.510 1.00 92.69 80 HIS A CA 1
ATOM 616 C C . HIS A 1 80 ? 7.637 2.321 -4.221 1.00 92.69 80 HIS A C 1
ATOM 618 O O . HIS A 1 80 ? 8.860 2.426 -4.282 1.00 92.69 80 HIS A O 1
ATOM 624 N N . ARG A 1 81 ? 6.999 2.182 -3.053 1.00 93.81 81 ARG A N 1
ATOM 625 C CA . ARG A 1 81 ? 7.681 2.053 -1.758 1.00 93.81 81 ARG A CA 1
ATOM 626 C C . ARG A 1 81 ? 6.947 1.075 -0.858 1.00 93.81 81 ARG A C 1
ATOM 628 O O . ARG A 1 81 ? 5.720 0.999 -0.893 1.00 93.81 81 ARG A O 1
ATOM 635 N N . ASP A 1 82 ? 7.698 0.397 -0.003 1.00 94.81 82 ASP A N 1
ATOM 636 C CA . ASP A 1 82 ? 7.132 -0.342 1.116 1.00 94.81 82 ASP A CA 1
ATOM 637 C C . ASP A 1 82 ? 6.884 0.596 2.297 1.00 94.81 82 ASP A C 1
ATOM 639 O O . ASP A 1 82 ? 7.704 0.730 3.202 1.00 94.81 82 ASP A O 1
ATOM 643 N N . HIS A 1 83 ? 5.772 1.326 2.237 1.00 95.75 83 HIS A N 1
ATOM 644 C CA . HIS A 1 83 ? 5.460 2.363 3.213 1.00 95.75 83 HIS A CA 1
ATOM 645 C C . HIS A 1 83 ? 3.971 2.377 3.549 1.00 95.75 83 HIS A C 1
ATOM 647 O O . HIS A 1 83 ? 3.127 2.239 2.659 1.00 95.75 83 HIS A O 1
ATOM 653 N N . PHE A 1 84 ? 3.640 2.609 4.823 1.00 94.62 84 PHE A N 1
ATOM 654 C CA . PHE A 1 84 ? 2.260 2.601 5.319 1.00 94.62 84 PHE A CA 1
ATOM 655 C C . PHE A 1 84 ? 1.343 3.624 4.636 1.00 94.62 84 PHE A C 1
ATOM 657 O O . PHE A 1 84 ? 0.128 3.516 4.719 1.00 94.62 84 PHE A O 1
ATOM 664 N N . THR A 1 85 ? 1.880 4.640 3.966 1.00 95.81 85 THR A N 1
ATOM 665 C CA . THR A 1 85 ? 1.070 5.628 3.230 1.00 95.81 85 THR A CA 1
ATOM 666 C C . THR A 1 85 ? 0.642 5.152 1.842 1.00 95.81 85 THR A C 1
ATOM 668 O O . THR A 1 85 ? -0.201 5.804 1.229 1.00 95.81 85 THR A O 1
ATOM 671 N N . LEU A 1 86 ? 1.225 4.056 1.340 1.00 96.75 86 LEU A N 1
ATOM 672 C CA . LEU A 1 86 ? 0.969 3.515 0.002 1.00 96.75 86 LEU A CA 1
ATOM 673 C C . LEU A 1 86 ? 0.354 2.118 0.034 1.00 96.75 86 LEU A C 1
ATOM 675 O O . LEU A 1 86 ? -0.500 1.817 -0.792 1.00 96.75 86 LEU A O 1
ATOM 679 N N . ILE A 1 87 ? 0.796 1.267 0.962 1.00 97.56 87 ILE A N 1
ATOM 680 C CA . ILE A 1 87 ? 0.369 -0.130 1.045 1.00 97.56 87 ILE A CA 1
ATOM 681 C C . ILE A 1 87 ? 0.310 -0.600 2.497 1.00 97.56 87 ILE A C 1
ATOM 683 O O . ILE A 1 87 ? 1.213 -0.328 3.303 1.00 97.56 87 ILE A O 1
ATOM 687 N N . ARG A 1 88 ? -0.769 -1.312 2.818 1.00 97.00 88 ARG A N 1
ATOM 688 C CA . ARG A 1 88 ? -1.054 -1.902 4.130 1.00 97.00 88 ARG A CA 1
ATOM 689 C C . ARG A 1 88 ? -1.656 -3.289 3.949 1.00 97.00 88 ARG A C 1
ATOM 691 O O . ARG A 1 88 ? -2.194 -3.582 2.882 1.00 97.00 88 ARG A O 1
ATOM 698 N N . ARG A 1 89 ? -1.616 -4.123 4.988 1.00 97.31 89 ARG A N 1
ATOM 699 C CA . ARG A 1 89 ? -2.415 -5.352 5.023 1.00 97.31 89 ARG A CA 1
ATOM 700 C C . ARG A 1 89 ? -3.900 -5.031 4.862 1.00 97.31 89 ARG A C 1
ATOM 702 O O . ARG A 1 89 ? -4.374 -3.996 5.332 1.00 97.31 89 ARG A O 1
ATOM 709 N N . GLU A 1 90 ? -4.636 -5.911 4.196 1.00 96.75 90 GLU A N 1
ATOM 710 C CA . GLU A 1 90 ? -6.088 -5.770 4.104 1.00 96.75 90 GLU A CA 1
ATOM 711 C C . GLU A 1 90 ? -6.720 -5.672 5.505 1.00 96.75 90 GLU A C 1
ATOM 713 O O . GLU A 1 90 ? -6.352 -6.413 6.420 1.00 96.75 90 GLU A O 1
ATOM 718 N N . GLY A 1 91 ? -7.644 -4.726 5.687 1.00 94.19 91 GLY A N 1
ATOM 719 C CA . GLY A 1 91 ? -8.288 -4.445 6.968 1.00 94.19 91 GLY A CA 1
ATOM 720 C C . GLY A 1 91 ? -7.537 -3.424 7.829 1.00 94.19 91 GLY A C 1
ATOM 721 O O . GLY A 1 91 ? -8.075 -2.999 8.858 1.00 94.19 91 GLY A O 1
ATOM 722 N N . TRP A 1 92 ? -6.340 -2.995 7.412 1.00 95.06 92 TRP A N 1
ATOM 723 C CA . TRP A 1 92 ? -5.523 -1.963 8.066 1.00 95.06 92 TRP A CA 1
ATOM 724 C C . TRP A 1 92 ? -5.485 -0.632 7.303 1.00 95.06 92 TRP A C 1
ATOM 726 O O . TRP A 1 92 ? -4.757 0.289 7.679 1.00 95.06 92 TRP A O 1
ATOM 736 N N . GLU A 1 93 ? -6.275 -0.486 6.240 1.00 94.38 93 GLU A N 1
ATOM 737 C CA . GLU A 1 93 ? -6.543 0.824 5.645 1.00 94.38 93 GLU A CA 1
ATOM 738 C C . GLU A 1 93 ? -7.144 1.810 6.675 1.00 94.38 93 GLU A C 1
ATOM 740 O O . GLU A 1 93 ? -7.764 1.369 7.653 1.00 94.38 93 GLU A O 1
ATOM 745 N N . PRO A 1 94 ? -6.950 3.134 6.489 1.00 93.50 94 PRO A N 1
ATOM 746 C CA . PRO A 1 94 ? -7.496 4.150 7.387 1.00 93.50 94 PRO A CA 1
ATOM 747 C C . PRO A 1 94 ? -8.996 3.964 7.582 1.00 93.50 94 PRO A C 1
ATOM 749 O O . PRO A 1 94 ? -9.729 3.763 6.611 1.00 93.50 94 PRO A O 1
ATOM 752 N N . LYS A 1 95 ? -9.462 4.052 8.829 1.00 92.88 95 LYS A N 1
ATOM 753 C CA . LYS A 1 95 ? -10.898 3.948 9.130 1.00 92.88 95 LYS A CA 1
ATOM 754 C C . LYS A 1 95 ? -11.609 5.271 8.895 1.00 92.88 95 LYS A C 1
ATOM 756 O O . LYS A 1 95 ? -12.767 5.279 8.488 1.00 92.88 95 LYS A O 1
ATOM 761 N N . THR A 1 96 ? -10.884 6.373 9.050 1.00 91.25 96 THR A N 1
ATOM 762 C CA . THR A 1 96 ? -11.330 7.712 8.671 1.00 91.25 96 THR A CA 1
ATOM 763 C C . THR A 1 96 ? -10.548 8.199 7.458 1.00 91.25 96 THR A C 1
ATOM 765 O O . THR A 1 96 ? -9.334 8.387 7.531 1.00 91.25 96 THR A O 1
ATOM 768 N N . ARG A 1 97 ? -11.243 8.430 6.339 1.00 92.06 97 ARG A N 1
ATOM 769 C CA . ARG A 1 97 ? -10.634 8.998 5.128 1.00 92.06 97 ARG A CA 1
ATOM 770 C C . ARG A 1 97 ? -10.311 10.473 5.341 1.00 92.06 97 ARG A C 1
ATOM 772 O O . ARG A 1 97 ? -11.108 11.205 5.921 1.00 92.06 97 ARG A O 1
ATOM 779 N N . THR A 1 98 ? -9.162 10.912 4.839 1.00 93.12 98 THR A N 1
ATOM 780 C CA . THR A 1 98 ? -8.703 12.302 4.976 1.00 93.12 98 THR A CA 1
ATOM 781 C C . THR A 1 98 ? -8.422 12.957 3.627 1.00 93.12 98 THR A C 1
ATOM 783 O O . THR A 1 98 ? -8.105 12.282 2.642 1.00 93.12 98 THR A O 1
ATOM 786 N N . SER A 1 99 ? -8.512 14.288 3.585 1.00 90.44 99 SER A N 1
ATOM 787 C CA . SER A 1 99 ? -7.898 15.078 2.524 1.00 90.44 99 SER A CA 1
ATOM 788 C C . SER A 1 99 ? -6.382 15.085 2.762 1.00 90.44 99 SER A C 1
ATOM 790 O O . SER A 1 99 ? -5.885 15.551 3.785 1.00 90.44 99 SER A O 1
ATOM 792 N N . GLY A 1 100 ? -5.625 14.487 1.841 1.00 90.44 100 GLY A N 1
ATOM 793 C CA . GLY A 1 100 ? -4.169 14.353 1.962 1.00 90.44 100 GLY A CA 1
ATOM 794 C C . GLY A 1 100 ? -3.710 12.946 2.337 1.00 90.44 100 GLY A C 1
ATOM 795 O O . GLY A 1 100 ? -4.149 11.969 1.735 1.00 90.44 100 GLY A O 1
ATOM 796 N N . ILE A 1 101 ? -2.716 12.836 3.219 1.00 91.38 101 ILE A N 1
ATOM 797 C CA . ILE A 1 101 ? -2.103 11.558 3.608 1.00 91.38 101 ILE A CA 1
ATOM 798 C C . ILE A 1 101 ? -2.519 11.222 5.035 1.00 91.38 101 ILE A C 1
ATOM 800 O O . ILE A 1 101 ? -2.182 11.962 5.960 1.00 91.38 101 ILE A O 1
ATOM 804 N N . SER A 1 102 ? -3.197 10.089 5.227 1.00 92.81 102 SER A N 1
ATOM 805 C CA . SER A 1 102 ? -3.544 9.639 6.573 1.00 92.81 102 SER A CA 1
ATOM 806 C C . SER A 1 102 ? -2.298 9.387 7.425 1.00 92.81 102 SER A C 1
ATOM 808 O O . SER A 1 102 ? -1.251 8.913 6.966 1.00 92.81 102 SER A O 1
ATOM 810 N N . LYS A 1 103 ? -2.420 9.756 8.702 1.00 93.38 103 LYS A N 1
ATOM 811 C CA . LYS A 1 103 ? -1.338 9.693 9.685 1.00 93.38 103 LYS A CA 1
ATOM 812 C C . LYS A 1 103 ? -0.951 8.243 9.971 1.00 93.38 103 LYS A C 1
ATOM 814 O O . LYS A 1 103 ? -1.749 7.325 9.809 1.00 93.38 103 LYS A O 1
ATOM 819 N N . ARG A 1 104 ? 0.275 8.047 10.463 1.00 93.69 104 ARG A N 1
ATOM 820 C CA . ARG A 1 104 ? 0.746 6.737 10.944 1.00 93.69 104 ARG A CA 1
ATOM 821 C C . ARG A 1 104 ? -0.114 6.208 12.089 1.00 93.69 104 ARG A C 1
ATOM 823 O O . ARG A 1 104 ? -0.410 5.021 12.124 1.00 93.69 104 ARG A O 1
ATOM 830 N N . MET A 1 105 ? -0.465 7.093 13.020 1.00 95.00 105 MET A N 1
ATOM 831 C CA . MET A 1 105 ? -1.257 6.755 14.195 1.00 95.00 105 MET A CA 1
ATOM 832 C C . MET A 1 105 ? -2.701 7.206 13.993 1.00 95.00 105 MET A C 1
ATOM 834 O O . MET A 1 105 ? -2.930 8.378 13.690 1.00 95.00 105 MET A O 1
ATOM 838 N N . GLU A 1 106 ? -3.651 6.304 14.210 1.00 94.50 106 GLU A N 1
ATOM 839 C CA . GLU A 1 106 ? -5.088 6.582 14.149 1.00 94.50 106 GLU A CA 1
ATOM 840 C C . GLU A 1 106 ? -5.752 6.118 15.445 1.00 94.50 106 GLU A C 1
ATOM 842 O O . GLU A 1 106 ? -5.477 5.017 15.912 1.00 94.50 106 GLU A O 1
ATOM 847 N N . THR A 1 107 ? -6.606 6.951 16.036 1.00 93.81 107 THR A N 1
ATOM 848 C CA . THR A 1 107 ? -7.425 6.546 17.182 1.00 93.81 107 THR A CA 1
ATOM 849 C C . THR A 1 107 ? -8.821 6.208 16.678 1.00 93.81 107 THR A C 1
ATOM 851 O O . THR A 1 107 ? -9.448 7.045 16.033 1.00 93.81 107 THR A O 1
ATOM 854 N N . ILE A 1 108 ? -9.307 5.005 16.971 1.00 92.12 108 ILE A N 1
ATOM 855 C CA . ILE A 1 108 ? -10.646 4.542 16.594 1.00 92.12 108 ILE A CA 1
ATOM 856 C C . ILE A 1 108 ? -11.434 4.125 17.831 1.00 92.12 108 ILE A C 1
ATOM 858 O O . ILE A 1 108 ? -10.857 3.740 18.848 1.00 92.12 108 ILE A O 1
ATOM 862 N N . LYS A 1 109 ? -12.760 4.147 17.714 1.00 90.81 109 LYS A N 1
ATOM 863 C CA . LYS A 1 109 ? -13.655 3.542 18.698 1.00 90.81 109 LYS A CA 1
ATOM 864 C C . LYS A 1 109 ? -13.764 2.038 18.430 1.00 90.81 109 LYS A C 1
ATOM 866 O O . LYS A 1 109 ? -14.049 1.628 17.305 1.00 90.81 109 LYS A O 1
ATOM 871 N N . ALA A 1 110 ? -13.504 1.229 19.448 1.00 87.81 110 ALA A N 1
ATOM 872 C CA . ALA A 1 110 ? -13.655 -0.218 19.424 1.00 87.81 110 ALA A CA 1
ATOM 873 C C . ALA A 1 110 ? -15.132 -0.634 19.519 1.00 87.81 110 ALA A C 1
ATOM 875 O O . ALA A 1 110 ? -16.010 0.173 19.833 1.00 87.81 110 ALA A O 1
ATOM 876 N N . ALA A 1 111 ? -15.405 -1.917 19.265 1.00 87.00 111 ALA A N 1
ATOM 877 C CA . ALA A 1 111 ? -16.760 -2.471 19.286 1.00 87.00 111 ALA A CA 1
ATOM 878 C C . ALA A 1 111 ? -17.431 -2.390 20.668 1.00 87.00 111 ALA A C 1
ATOM 880 O O . ALA A 1 111 ? -18.643 -2.231 20.752 1.00 87.00 111 ALA A O 1
ATOM 881 N N . ASP A 1 112 ? -16.646 -2.451 21.743 1.00 88.56 112 ASP A N 1
ATOM 882 C CA . ASP A 1 112 ? -17.122 -2.305 23.122 1.00 88.56 112 ASP A CA 1
ATOM 883 C C . ASP A 1 112 ? -17.199 -0.843 23.590 1.00 88.56 112 ASP A C 1
ATOM 885 O O . ASP A 1 112 ? -17.430 -0.566 24.762 1.00 88.56 112 ASP A O 1
ATOM 889 N N . GLY A 1 113 ? -16.999 0.106 22.673 1.00 88.25 113 GLY A N 1
ATOM 890 C CA . GLY A 1 113 ? -17.051 1.535 22.946 1.00 88.25 113 GLY A CA 1
ATOM 891 C C . GLY A 1 113 ? -15.761 2.138 23.500 1.00 88.25 113 GLY A C 1
ATOM 892 O O . GLY A 1 113 ? -15.680 3.365 23.555 1.00 88.25 113 GLY A O 1
ATOM 893 N N . GLY A 1 114 ? -14.753 1.324 23.838 1.00 90.06 114 GLY A N 1
ATOM 894 C CA . GLY A 1 114 ? -13.427 1.801 24.232 1.00 90.06 114 GLY A CA 1
ATOM 895 C C . GLY A 1 114 ? -12.658 2.449 23.075 1.00 90.06 114 GLY A C 1
ATOM 896 O O . GLY A 1 114 ? -13.067 2.380 21.917 1.00 90.06 114 GLY A O 1
ATOM 897 N N . MET A 1 115 ? -11.514 3.066 23.370 1.00 93.12 115 MET A N 1
ATOM 898 C CA . MET A 1 115 ? -10.662 3.701 22.356 1.00 93.12 115 MET A CA 1
ATOM 899 C C . MET A 1 115 ? -9.423 2.843 22.059 1.00 93.12 115 MET A C 1
ATOM 901 O O . MET A 1 115 ? -8.747 2.354 22.965 1.00 93.12 115 MET A O 1
ATOM 905 N N . GLU A 1 116 ? -9.097 2.672 20.780 1.00 93.56 116 GLU A N 1
ATOM 906 C CA . GLU A 1 116 ? -7.909 1.964 20.295 1.00 93.56 116 GLU A CA 1
ATOM 907 C C . GLU A 1 116 ? -7.021 2.898 19.483 1.00 93.56 116 GLU A C 1
ATOM 909 O O . GLU A 1 116 ? -7.491 3.617 18.608 1.00 93.56 116 GLU A O 1
ATOM 914 N N . LYS A 1 117 ? -5.712 2.841 19.723 1.00 94.00 117 LYS A N 1
ATOM 915 C CA . LYS A 1 117 ? -4.696 3.483 18.896 1.00 94.00 117 LYS A CA 1
ATOM 916 C C . LYS A 1 117 ? -4.084 2.450 17.952 1.00 94.00 117 LYS A C 1
ATOM 918 O O . LYS A 1 117 ? -3.514 1.454 18.403 1.00 94.00 117 LYS A O 1
ATOM 923 N N . LEU A 1 118 ? -4.182 2.703 16.655 1.00 93.94 118 LEU A N 1
ATOM 924 C CA . LEU A 1 118 ? -3.645 1.883 15.578 1.00 93.94 118 LEU A CA 1
ATOM 925 C C . LEU A 1 118 ? -2.341 2.497 15.088 1.00 93.94 118 LEU A C 1
ATOM 927 O O . LEU A 1 118 ? -2.288 3.691 14.803 1.00 93.94 118 LEU A O 1
ATOM 931 N N . ASP A 1 119 ? -1.298 1.678 14.982 1.00 94.50 119 ASP A N 1
ATOM 932 C CA . ASP A 1 119 ? -0.063 2.020 14.280 1.00 94.50 119 ASP A CA 1
ATOM 933 C C . ASP A 1 119 ? -0.064 1.358 12.901 1.00 94.50 119 ASP A C 1
ATOM 935 O O . ASP A 1 119 ? 0.178 0.157 12.772 1.00 94.50 119 ASP A O 1
ATOM 939 N N . HIS A 1 120 ? -0.291 2.154 11.861 1.00 92.94 120 HIS A N 1
ATOM 940 C CA . HIS A 1 120 ? -0.355 1.690 10.475 1.00 92.94 120 HIS A CA 1
ATOM 941 C C . HIS A 1 120 ? 0.996 1.235 9.906 1.00 92.94 120 HIS A C 1
ATOM 943 O O . HIS A 1 120 ? 1.031 0.560 8.879 1.00 92.94 120 HIS A O 1
ATOM 949 N N . GLN A 1 121 ? 2.117 1.582 10.550 1.00 91.44 121 GLN A N 1
ATOM 950 C CA . GLN A 1 121 ? 3.443 1.101 10.145 1.00 91.44 121 GLN A CA 1
ATOM 951 C C . GLN A 1 121 ? 3.727 -0.295 10.693 1.00 91.44 121 GLN A C 1
ATOM 953 O O . GLN A 1 121 ? 4.290 -1.126 9.980 1.00 91.44 121 GLN A O 1
ATOM 958 N N . THR A 1 122 ? 3.393 -0.527 11.965 1.00 91.00 122 THR A N 1
ATOM 959 C CA . THR A 1 122 ? 3.711 -1.783 12.663 1.00 91.00 122 THR A CA 1
ATOM 960 C C . THR A 1 122 ? 2.553 -2.772 12.697 1.00 91.00 122 THR A C 1
ATOM 962 O O . THR A 1 122 ? 2.754 -3.894 13.151 1.00 91.00 122 THR A O 1
ATOM 965 N N . GLU A 1 123 ? 1.373 -2.372 12.218 1.00 91.12 123 GLU A N 1
ATOM 966 C CA . GLU A 1 123 ? 0.146 -3.176 12.235 1.00 91.12 123 GLU A CA 1
ATOM 967 C C . GLU A 1 123 ? -0.190 -3.639 13.663 1.00 91.12 123 GLU A C 1
ATOM 969 O O . GLU A 1 123 ? -0.522 -4.795 13.922 1.00 91.12 123 GLU A O 1
ATOM 974 N N . ARG A 1 124 ? -0.075 -2.717 14.630 1.00 92.25 124 ARG A N 1
ATOM 975 C CA . ARG A 1 124 ? -0.373 -2.969 16.047 1.00 92.25 124 ARG A CA 1
ATOM 976 C C . ARG A 1 124 ? -1.548 -2.134 16.526 1.00 92.25 124 ARG A C 1
ATOM 978 O O . ARG A 1 124 ? -1.705 -0.980 16.129 1.00 92.25 124 ARG A O 1
ATOM 985 N N . ARG A 1 125 ? -2.332 -2.718 17.434 1.00 92.62 125 ARG A N 1
ATOM 986 C CA . ARG A 1 125 ? -3.398 -2.036 18.172 1.00 92.62 125 ARG A CA 1
ATOM 987 C C . ARG A 1 125 ? -3.019 -1.939 19.637 1.00 92.62 125 ARG A C 1
ATOM 989 O O . ARG A 1 125 ? -2.516 -2.903 20.211 1.00 92.62 125 ARG A O 1
ATOM 996 N N . LYS A 1 126 ? -3.267 -0.783 20.238 1.00 92.25 126 LYS A N 1
ATOM 997 C CA . LYS A 1 126 ? -3.115 -0.571 21.676 1.00 92.25 126 LYS A CA 1
ATOM 998 C C . LYS A 1 126 ? -4.387 0.071 22.212 1.00 92.25 126 LYS A C 1
ATOM 1000 O O . LYS A 1 126 ? -4.790 1.116 21.710 1.00 92.25 126 LYS A O 1
ATOM 1005 N N . ARG A 1 127 ? -4.992 -0.524 23.241 1.00 90.25 127 ARG A N 1
ATOM 1006 C CA . ARG A 1 127 ? -6.092 0.109 23.976 1.00 90.25 127 ARG A CA 1
ATOM 1007 C C . ARG A 1 127 ? -5.586 1.391 24.640 1.00 90.25 127 ARG A C 1
ATOM 1009 O O . ARG A 1 127 ? -4.510 1.399 25.240 1.00 90.25 127 ARG A O 1
ATOM 1016 N N . VAL A 1 128 ? -6.342 2.469 24.485 1.00 87.62 128 VAL A N 1
ATOM 1017 C CA . VAL A 1 128 ? -6.106 3.728 25.186 1.00 87.62 128 VAL A CA 1
ATOM 1018 C C . VAL A 1 128 ? -6.851 3.632 26.509 1.00 87.62 128 VAL A C 1
ATOM 1020 O O . VAL A 1 128 ? -8.067 3.460 26.519 1.00 87.62 128 VAL A O 1
ATOM 1023 N N . VAL A 1 129 ? -6.109 3.684 27.610 1.00 79.75 129 VAL A N 1
ATOM 1024 C CA . VAL A 1 129 ? -6.695 3.939 28.925 1.00 79.75 129 VAL A CA 1
ATOM 1025 C C . VAL A 1 129 ? -6.904 5.447 28.973 1.00 79.75 129 VAL A C 1
ATOM 1027 O O . VAL A 1 129 ? -5.951 6.199 28.773 1.00 79.75 129 VAL A O 1
ATOM 1030 N N . VAL A 1 130 ? -8.160 5.872 29.072 1.00 65.75 130 VAL A N 1
ATOM 1031 C CA . VAL A 1 130 ? -8.485 7.268 29.359 1.00 65.75 130 VAL A CA 1
ATOM 1032 C C . VAL A 1 130 ? -8.346 7.382 30.868 1.00 65.75 130 VAL A C 1
ATOM 1034 O O . VAL A 1 130 ? -9.130 6.768 31.585 1.00 65.75 130 VAL A O 1
ATOM 1037 N N . ASP A 1 131 ? -7.302 8.056 31.338 1.00 57.00 131 ASP A N 1
ATOM 1038 C CA . ASP A 1 131 ? -7.250 8.465 32.738 1.00 57.00 131 ASP A CA 1
ATOM 1039 C C . ASP A 1 131 ? -8.265 9.610 32.882 1.00 57.00 131 ASP A C 1
ATOM 1041 O O . ASP A 1 131 ? -8.116 10.652 32.240 1.00 57.00 131 ASP A O 1
ATOM 1045 N N . ASP A 1 132 ? -9.327 9.392 33.659 1.00 54.94 132 ASP A N 1
ATOM 1046 C CA . ASP A 1 132 ? -10.444 10.329 33.886 1.00 54.94 132 ASP A CA 1
ATOM 1047 C C . ASP A 1 132 ? -10.050 11.575 34.727 1.00 54.94 132 ASP A C 1
ATOM 1049 O O . ASP A 1 132 ? -10.907 12.320 35.198 1.00 54.94 132 ASP A O 1
ATOM 1053 N N . ASP A 1 133 ? -8.758 11.864 34.894 1.00 51.81 133 ASP A N 1
ATOM 1054 C CA . ASP A 1 133 ? -8.240 12.828 35.878 1.00 51.81 133 ASP A CA 1
ATOM 1055 C C . ASP A 1 133 ? -8.141 14.289 35.386 1.00 51.81 133 ASP A C 1
ATOM 1057 O O . ASP A 1 133 ? -7.300 15.051 35.857 1.00 51.81 133 ASP A O 1
ATOM 1061 N N . LEU A 1 134 ? -8.997 14.737 34.459 1.00 50.97 134 LEU A N 1
ATOM 1062 C CA . LEU A 1 134 ? -9.082 16.165 34.082 1.00 50.97 134 LEU A CA 1
ATOM 1063 C C . LEU A 1 134 ? -10.515 16.710 34.108 1.00 50.97 134 LEU A C 1
ATOM 1065 O O . LEU A 1 134 ? -10.936 17.456 33.225 1.00 50.97 134 LEU A O 1
ATOM 1069 N N . ALA A 1 135 ? -11.251 16.365 35.163 1.00 52.16 135 ALA A N 1
ATOM 1070 C CA . ALA A 1 135 ? -12.387 17.147 35.638 1.00 52.16 135 ALA A CA 1
ATOM 1071 C C . ALA A 1 135 ? -11.978 17.934 36.899 1.00 52.16 135 ALA A C 1
ATOM 1073 O O . ALA A 1 135 ? -12.350 17.584 38.014 1.00 52.16 135 ALA A O 1
ATOM 1074 N N . SER A 1 136 ? -11.188 18.992 36.720 1.00 54.56 136 SER A N 1
ATOM 1075 C CA . SER A 1 136 ? -11.093 20.110 37.670 1.00 54.56 136 SER A CA 1
ATOM 1076 C C . SER A 1 136 ? -11.379 21.370 36.854 1.00 54.56 136 SER A C 1
ATOM 1078 O O . SER A 1 136 ? -10.634 21.672 35.925 1.00 54.56 136 SER A O 1
ATOM 1080 N N . ASP A 1 137 ? -12.613 21.859 36.893 1.00 53.62 137 ASP A N 1
ATOM 1081 C CA . ASP A 1 137 ? -13.063 22.905 37.822 1.00 53.62 137 ASP A CA 1
ATOM 1082 C C . ASP A 1 137 ? -12.423 24.249 37.468 1.00 53.62 137 ASP A C 1
ATOM 1084 O O . ASP A 1 137 ? -11.252 24.467 37.741 1.00 53.62 137 ASP A O 1
ATOM 1088 N N . ASP A 1 138 ? -13.207 25.087 36.792 1.00 48.97 138 ASP A N 1
ATOM 1089 C CA . ASP A 1 138 ? -13.044 26.541 36.738 1.00 48.97 138 ASP A CA 1
ATOM 1090 C C . ASP A 1 138 ? -14.422 27.124 36.387 1.00 48.97 138 ASP A C 1
ATOM 1092 O O . ASP A 1 138 ? -14.735 27.486 35.249 1.00 48.97 138 ASP A O 1
ATOM 1096 N N . THR A 1 139 ? -15.296 27.125 37.392 1.00 56.31 139 THR A N 1
ATOM 1097 C CA . THR A 1 139 ? -16.385 28.099 37.489 1.00 56.31 139 THR A CA 1
ATOM 1098 C C . THR A 1 139 ? -15.984 29.156 38.510 1.00 56.31 139 THR A C 1
ATOM 1100 O O . THR A 1 139 ? -16.089 28.909 39.708 1.00 56.31 139 THR A O 1
ATOM 1103 N N . GLU A 1 140 ? -15.585 30.332 38.025 1.00 52.56 140 GLU A N 1
ATOM 1104 C CA . GLU A 1 140 ? -15.765 31.623 38.707 1.00 52.56 140 GLU A CA 1
ATOM 1105 C C . GLU A 1 140 ? -16.380 32.636 37.735 1.00 52.56 140 GLU A C 1
ATOM 1107 O O . GLU A 1 140 ? -15.925 32.704 36.567 1.00 52.56 140 GLU A O 1
#

Radius of gyration: 20.29 Å; chains: 1; bounding box: 39×52×59 Å

Foldseek 3Di:
DDDPPPVDDDAPDDFFAKKWFWDQADPVPLWIDIFIWTFHDAFDQPDDDQKDDDPPDIDGDDRTAGTWTATPVGDIDGQRDRDLQTMAGPVLPDPDIDNDTDDQWDWDQDPVRFIWIAGSGVRDIDTDDPPPPPPDDDDD

pLDDT: mean 87.84, std 14.88, range [35.81, 98.69]

Sequence (140 aa):
RLVEDPARARLRFAAGDAVAVRIRNREEDGLENWVQGAVTAVWPSIGGQATWQVGEVSGRFPEAVPYKVSLRAGGWVYCHRDHFTLIRREGWEPKTRTSGISKRMETIKAADGGMEKLDHQTERRKRVVVDDDLASDDTE

Secondary structure (DSSP, 8-state):
-----TTSPPPS--TT-EEEEEESPPTTT---EEEEEEEEEES-B--S-SEEEETTEEEE--SB-SEEEEETTSSEEEE-S--TTTEEETT-S-SS--SS---SEEEEE-TTS-EEEEETTTTEEEEEP-----------

Organism: Alexandrium catenella (NCBI:txid2925)